Protein AF-A0A6B3CLQ0-F1 (afdb_monomer_lite)

pLDDT: mean 80.57, std 10.42, range [56.75, 93.25]

Foldseek 3Di:
DADPCPVVLCVPQVVCLPVLDDPVLLLVLLVVVVVVVPCVPDDSVCSVVVVCCQCVDPPNDPVNVSVVSNVSSVVSVVSSCVVCVVPDDD

Radius of gyration: 14.02 Å; chains: 1; bounding box: 26×32×41 Å

Sequence (90 aa):
RLTTRAEHVYETYWLPVQDSLSNDELEQLMWLQLVLDGDDRVRRQDLYAAQQKRFEGPKTGEAEIEAYIRELHRHSALFRRLLHPDEEPD

Secondary structure (DSSP, 8-state):
--SSSHHHHIIIIIHHHHHHS-HHHHHHHHHHHHHHTT-TT--GGGHHHHHHHHHHSTT--HHHHHHHHHHHHHHHHHHHHHH-GGGS--

Structure (mmCIF, N/CA/C/O backbone):
data_AF-A0A6B3CLQ0-F1
#
_entry.id   AF-A0A6B3CLQ0-F1
#
loop_
_atom_site.group_PDB
_atom_site.id
_atom_site.type_symbol
_atom_site.label_atom_id
_atom_site.label_alt_id
_atom_site.label_comp_id
_atom_site.label_asym_id
_atom_site.label_entity_id
_atom_site.label_seq_id
_atom_site.pdbx_PDB_ins_code
_atom_site.Cartn_x
_atom_site.Cartn_y
_atom_site.Cartn_z
_atom_site.occupancy
_atom_site.B_iso_or_equiv
_atom_site.auth_seq_id
_atom_site.auth_comp_id
_atom_site.auth_asym_id
_atom_site.auth_atom_id
_atom_site.pdbx_PDB_model_num
ATOM 1 N N . ARG A 1 1 ? -6.903 0.979 14.047 1.00 58.75 1 ARG A N 1
ATOM 2 C CA . ARG A 1 1 ? -5.838 0.223 14.773 1.00 58.75 1 ARG A CA 1
ATOM 3 C C . ARG A 1 1 ? -6.068 -1.262 14.568 1.00 58.75 1 ARG A C 1
ATOM 5 O O . ARG A 1 1 ? -7.224 -1.628 14.672 1.00 58.75 1 ARG A O 1
ATOM 12 N N . LEU A 1 2 ? -5.028 -2.062 14.302 1.00 61.03 2 LEU A N 1
ATOM 13 C CA . LEU A 1 2 ? -5.101 -3.529 14.238 1.00 61.03 2 LEU A CA 1
ATOM 14 C C . LEU A 1 2 ? -4.721 -4.109 15.606 1.00 61.03 2 LEU A C 1
ATOM 16 O O . LEU A 1 2 ? -3.578 -3.982 16.028 1.00 61.03 2 LEU A O 1
ATOM 20 N N . THR A 1 3 ? -5.680 -4.693 16.312 1.00 64.50 3 THR A N 1
ATOM 21 C CA . THR A 1 3 ? -5.510 -5.229 17.672 1.00 64.50 3 THR A CA 1
ATOM 22 C C . THR A 1 3 ? -5.658 -6.745 17.693 1.00 64.50 3 THR A C 1
ATOM 24 O O . THR A 1 3 ? -4.938 -7.402 18.434 1.00 64.50 3 THR A O 1
ATOM 27 N N . THR A 1 4 ? -6.547 -7.312 16.868 1.00 70.88 4 THR A N 1
ATOM 28 C CA . THR A 1 4 ? -6.783 -8.771 16.828 1.00 70.88 4 THR A CA 1
ATOM 29 C C . THR A 1 4 ? -6.286 -9.456 15.560 1.00 70.88 4 THR A C 1
ATOM 31 O O . THR A 1 4 ? -5.921 -10.625 15.604 1.00 70.88 4 THR A O 1
ATOM 34 N N . ARG A 1 5 ? -6.242 -8.737 14.432 1.00 75.50 5 ARG A N 1
ATOM 35 C CA . ARG A 1 5 ? -5.839 -9.287 13.123 1.00 75.50 5 ARG A CA 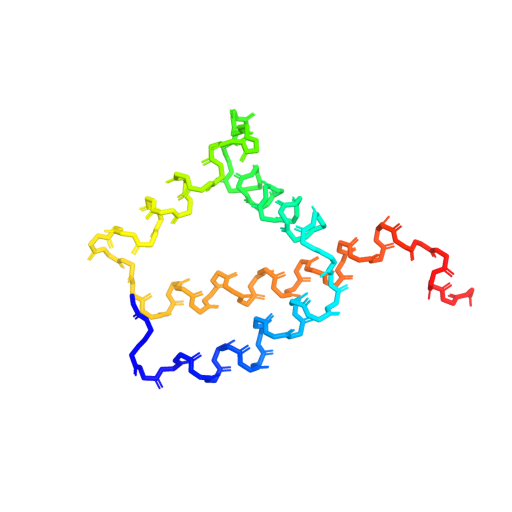1
ATOM 36 C C . ARG A 1 5 ? -4.515 -8.752 12.593 1.00 75.50 5 ARG A C 1
ATOM 38 O O . ARG A 1 5 ? -4.166 -9.033 11.454 1.00 75.50 5 ARG A O 1
ATOM 45 N N . ALA A 1 6 ? -3.793 -7.980 13.404 1.00 76.38 6 ALA A N 1
ATOM 46 C CA . ALA A 1 6 ? -2.554 -7.317 12.999 1.00 76.38 6 ALA A CA 1
ATOM 47 C C . ALA A 1 6 ? -1.541 -8.289 12.394 1.00 76.38 6 ALA A C 1
ATOM 49 O O . ALA A 1 6 ? -1.059 -8.058 11.293 1.00 76.38 6 ALA A O 1
ATOM 50 N N . GLU A 1 7 ? -1.281 -9.384 13.102 1.00 84.88 7 GLU A N 1
ATOM 51 C CA . GLU A 1 7 ? -0.302 -10.397 12.714 1.00 84.88 7 GLU A CA 1
ATOM 52 C C . GLU A 1 7 ? -0.715 -11.109 11.424 1.00 84.88 7 GLU A C 1
ATOM 54 O O . GLU A 1 7 ? 0.044 -11.132 10.463 1.00 84.88 7 GLU A O 1
ATOM 59 N N . HIS A 1 8 ? -1.972 -11.556 11.333 1.00 88.12 8 HIS A N 1
ATOM 60 C CA . HIS A 1 8 ? -2.481 -12.197 10.121 1.00 88.12 8 HIS A CA 1
ATOM 61 C C . HIS A 1 8 ? -2.416 -11.276 8.895 1.00 88.12 8 HIS A C 1
ATOM 63 O O . HIS A 1 8 ? -1.987 -11.698 7.824 1.00 88.12 8 HIS A O 1
ATOM 69 N N . VAL A 1 9 ? -2.831 -10.014 9.040 1.00 87.81 9 VAL A N 1
ATOM 70 C CA . VAL A 1 9 ? -2.797 -9.032 7.946 1.00 87.81 9 VAL A CA 1
ATOM 71 C C . VAL A 1 9 ? -1.359 -8.703 7.549 1.00 87.81 9 VAL A C 1
ATOM 73 O O . VAL A 1 9 ? -1.070 -8.559 6.359 1.00 87.81 9 VAL A O 1
ATOM 76 N N . TYR A 1 10 ? -0.462 -8.617 8.532 1.00 87.50 10 TYR A N 1
ATOM 77 C CA . TYR A 1 10 ? 0.957 -8.400 8.304 1.00 87.50 10 TYR A CA 1
ATOM 78 C C . TYR A 1 10 ? 1.568 -9.547 7.494 1.00 87.50 10 TYR A C 1
ATOM 80 O O . TYR A 1 10 ? 2.073 -9.311 6.403 1.00 87.50 10 TYR A O 1
ATOM 88 N N . GLU A 1 11 ? 1.460 -10.784 7.974 1.00 91.81 11 GLU A N 1
ATOM 89 C CA . GLU A 1 11 ? 2.083 -11.949 7.335 1.00 91.81 11 GLU A CA 1
ATOM 90 C C . GLU A 1 11 ? 1.466 -12.284 5.974 1.00 91.81 11 GLU A C 1
ATOM 92 O O . GLU A 1 11 ? 2.176 -12.652 5.044 1.00 91.81 11 GLU A O 1
ATOM 97 N N . THR A 1 12 ? 0.143 -12.149 5.841 1.00 92.31 12 THR A N 1
ATOM 98 C CA . THR A 1 12 ? -0.572 -12.611 4.639 1.00 92.31 12 THR A CA 1
ATOM 99 C C . THR A 1 12 ? -0.497 -11.610 3.494 1.00 92.31 12 THR A C 1
ATOM 101 O O . THR A 1 12 ? -0.485 -12.013 2.334 1.00 92.31 12 THR A O 1
ATOM 104 N N . TYR A 1 13 ? -0.498 -10.310 3.798 1.00 93.25 13 TYR A N 1
ATOM 105 C CA . TYR A 1 13 ? -0.653 -9.274 2.776 1.00 93.25 13 TYR A CA 1
ATOM 106 C C . TYR A 1 13 ? 0.492 -8.269 2.768 1.00 93.25 13 TYR A C 1
ATOM 108 O O . TYR A 1 13 ? 0.992 -7.948 1.697 1.00 93.25 13 TYR A O 1
ATOM 116 N N . TRP A 1 14 ? 0.925 -7.764 3.926 1.00 92.25 14 TRP A N 1
ATOM 117 C CA . TRP A 1 14 ? 1.957 -6.725 3.960 1.00 92.25 14 TRP A CA 1
ATOM 118 C C . TRP A 1 14 ? 3.363 -7.269 3.692 1.00 92.25 14 TRP A C 1
ATOM 120 O O . TRP A 1 14 ? 4.081 -6.711 2.867 1.00 92.25 14 TRP A O 1
ATOM 130 N N . LEU A 1 15 ? 3.755 -8.355 4.360 1.00 91.88 15 LEU A N 1
ATOM 131 C CA . LEU A 1 15 ? 5.092 -8.931 4.239 1.00 91.88 15 LEU A CA 1
ATOM 132 C C . LEU A 1 15 ? 5.423 -9.331 2.787 1.00 91.88 15 LEU A C 1
ATOM 134 O O . LEU A 1 15 ? 6.475 -8.914 2.309 1.00 91.88 15 LEU A O 1
ATOM 138 N N . PRO A 1 16 ? 4.528 -9.992 2.020 1.00 92.94 16 PRO A N 1
ATOM 139 C CA . PRO A 1 16 ? 4.783 -10.258 0.605 1.00 92.94 16 PRO A CA 1
ATOM 140 C C . PRO A 1 16 ? 5.003 -8.991 -0.229 1.00 92.94 16 PRO A C 1
ATOM 142 O O . PRO A 1 16 ? 5.851 -8.985 -1.115 1.00 92.94 16 PRO A O 1
ATOM 145 N N . VAL A 1 17 ? 4.274 -7.901 0.052 1.00 92.38 17 VAL A N 1
ATOM 146 C CA . VAL A 1 17 ? 4.492 -6.611 -0.626 1.00 92.38 17 VAL A CA 1
ATOM 147 C C . VAL A 1 17 ? 5.885 -6.083 -0.307 1.00 92.38 17 VAL A C 1
ATOM 149 O O . VAL A 1 17 ? 6.624 -5.752 -1.232 1.00 92.38 17 VAL A O 1
ATOM 152 N N . GLN A 1 18 ? 6.237 -6.048 0.980 1.00 91.62 18 GLN A N 1
ATOM 153 C CA . GLN A 1 18 ? 7.517 -5.550 1.479 1.00 91.62 18 GLN A CA 1
ATOM 154 C C . GLN A 1 18 ? 8.709 -6.342 0.922 1.00 91.62 18 GLN A C 1
ATOM 156 O O . GLN A 1 18 ? 9.722 -5.744 0.581 1.00 91.62 18 GLN A O 1
ATOM 161 N N . ASP A 1 19 ? 8.588 -7.663 0.797 1.00 92.06 19 ASP A N 1
ATOM 162 C CA . ASP A 1 19 ? 9.651 -8.516 0.253 1.00 92.06 19 ASP A CA 1
ATOM 163 C C . ASP A 1 19 ? 9.745 -8.425 -1.279 1.00 92.06 19 ASP A C 1
ATOM 165 O O . ASP A 1 19 ? 10.793 -8.692 -1.869 1.00 92.06 19 ASP A O 1
ATOM 169 N N . SER A 1 20 ? 8.643 -8.059 -1.944 1.00 89.12 20 SER A N 1
ATOM 170 C CA . SER A 1 20 ? 8.562 -8.017 -3.407 1.00 89.12 20 SER A CA 1
ATOM 171 C C . SER A 1 20 ? 9.011 -6.700 -4.040 1.00 89.12 20 SER A C 1
ATOM 173 O O . SER A 1 20 ? 9.240 -6.692 -5.250 1.00 89.12 20 SER A O 1
ATOM 175 N N . LEU A 1 21 ? 9.115 -5.617 -3.265 1.00 91.19 21 LEU A N 1
ATOM 176 C CA . LEU A 1 21 ? 9.397 -4.263 -3.745 1.00 91.19 21 LEU A CA 1
ATOM 177 C C . LEU A 1 21 ? 10.492 -3.611 -2.897 1.00 91.19 21 LEU A C 1
ATOM 179 O O . LEU A 1 21 ? 1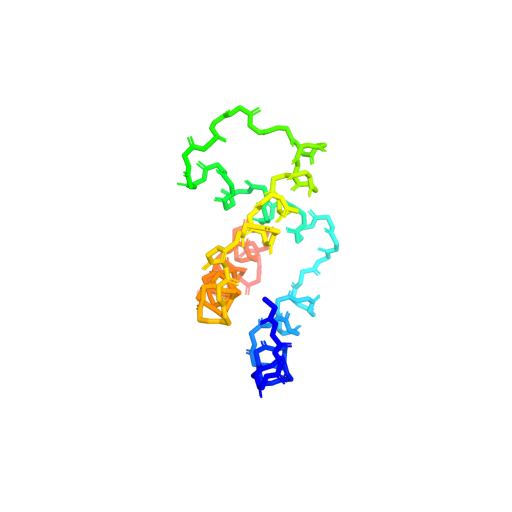0.515 -3.745 -1.676 1.00 91.19 21 LEU A O 1
ATOM 183 N N . SER A 1 22 ? 11.369 -2.840 -3.529 1.00 91.94 22 SER A N 1
ATOM 184 C CA . SER A 1 22 ? 12.258 -1.922 -2.814 1.00 91.94 22 SER A CA 1
ATOM 185 C C . SER A 1 22 ? 11.466 -0.799 -2.132 1.00 91.94 22 SER A C 1
ATOM 187 O O . SER A 1 22 ? 10.321 -0.517 -2.488 1.00 91.94 22 SER A O 1
ATOM 189 N N . ASN A 1 23 ? 12.084 -0.103 -1.172 1.00 88.69 23 ASN A N 1
ATOM 190 C CA . ASN A 1 23 ? 11.434 1.019 -0.480 1.00 88.69 23 ASN A CA 1
ATOM 191 C C . ASN A 1 23 ? 10.938 2.106 -1.452 1.00 88.69 23 ASN A C 1
ATOM 193 O O . ASN A 1 23 ? 9.841 2.629 -1.267 1.00 88.69 23 ASN A O 1
ATOM 197 N N . ASP A 1 24 ? 11.707 2.406 -2.501 1.00 89.94 24 ASP A N 1
ATOM 198 C CA . ASP A 1 24 ? 11.340 3.420 -3.495 1.00 89.94 24 ASP A CA 1
ATOM 199 C C . ASP A 1 24 ? 10.158 2.968 -4.367 1.00 89.94 24 ASP A C 1
ATOM 201 O O . ASP A 1 24 ? 9.309 3.778 -4.744 1.00 89.94 24 ASP A O 1
AT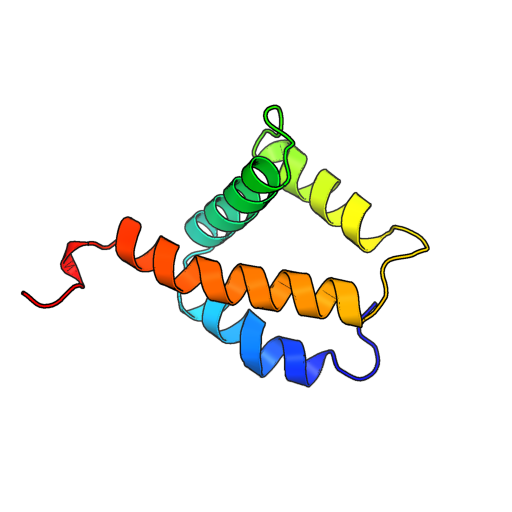OM 205 N N . GLU A 1 25 ? 10.079 1.679 -4.703 1.00 91.06 25 GLU A N 1
ATOM 206 C CA . GLU A 1 25 ? 8.955 1.099 -5.446 1.00 91.06 25 GLU A CA 1
ATOM 207 C C . GLU A 1 25 ? 7.701 1.008 -4.568 1.00 91.06 25 GLU A C 1
ATOM 209 O O . GLU A 1 25 ? 6.595 1.288 -5.030 1.00 91.06 25 GLU A O 1
ATOM 214 N N . LEU A 1 26 ? 7.865 0.689 -3.284 1.00 90.62 26 LEU A N 1
ATOM 215 C CA . LEU A 1 26 ? 6.784 0.696 -2.305 1.00 90.62 26 LEU A CA 1
ATOM 216 C C . LEU A 1 26 ? 6.206 2.105 -2.126 1.00 90.62 26 LEU A C 1
ATOM 218 O O . LEU A 1 26 ? 4.988 2.274 -2.152 1.00 90.62 26 LEU A O 1
ATOM 222 N N . GLU A 1 27 ? 7.057 3.127 -2.006 1.00 88.62 27 GLU A N 1
ATOM 223 C CA . GLU A 1 27 ? 6.621 4.526 -1.931 1.00 88.62 27 GLU A CA 1
ATOM 224 C C . GLU A 1 27 ? 5.851 4.939 -3.195 1.00 88.62 27 GLU A C 1
ATOM 226 O O . GLU A 1 27 ? 4.784 5.553 -3.105 1.00 88.62 27 GLU A O 1
ATOM 231 N N . GLN A 1 28 ? 6.345 4.552 -4.376 1.00 89.31 28 GLN A N 1
ATOM 232 C CA . GLN A 1 28 ? 5.664 4.796 -5.650 1.00 89.31 28 GLN A CA 1
ATOM 233 C C . GLN A 1 28 ? 4.300 4.103 -5.727 1.00 89.31 28 GLN A C 1
ATOM 235 O O . GLN A 1 28 ? 3.326 4.735 -6.137 1.00 89.31 28 GLN A O 1
ATOM 240 N N . LEU A 1 29 ? 4.203 2.844 -5.293 1.00 90.00 29 LEU A N 1
ATOM 241 C CA . LEU A 1 29 ? 2.942 2.107 -5.235 1.00 90.00 29 LEU A CA 1
ATOM 242 C C . LEU A 1 29 ? 1.936 2.793 -4.302 1.00 90.00 29 LEU A C 1
ATOM 244 O O . LEU A 1 29 ? 0.772 2.976 -4.661 1.00 90.00 29 LEU A O 1
ATOM 248 N N . MET A 1 30 ? 2.376 3.212 -3.113 1.00 86.75 30 MET A N 1
ATOM 249 C CA . MET A 1 30 ? 1.506 3.905 -2.161 1.00 86.75 30 MET A CA 1
ATOM 250 C C . MET A 1 30 ? 1.067 5.283 -2.676 1.00 86.75 30 MET A C 1
ATOM 252 O O . MET A 1 30 ? -0.062 5.697 -2.416 1.00 86.75 30 MET A O 1
ATOM 256 N N . TRP A 1 31 ? 1.920 5.985 -3.427 1.00 86.75 31 TRP A N 1
ATOM 257 C CA . TRP A 1 31 ? 1.552 7.231 -4.101 1.00 86.75 31 TRP A CA 1
ATOM 258 C C . TRP A 1 31 ? 0.521 7.001 -5.214 1.00 86.75 31 TRP A C 1
ATOM 260 O O . TRP A 1 31 ? -0.483 7.710 -5.257 1.00 86.75 31 TRP A O 1
ATOM 270 N N . LEU A 1 32 ? 0.715 5.985 -6.063 1.00 86.44 32 LEU A N 1
ATOM 271 C CA . LEU A 1 32 ? -0.249 5.612 -7.106 1.00 86.44 32 LEU A CA 1
ATOM 272 C C . LEU A 1 32 ? -1.628 5.329 -6.512 1.00 86.44 32 LEU A C 1
ATOM 274 O O . LEU A 1 32 ? -2.631 5.783 -7.056 1.00 86.44 32 LEU A O 1
ATOM 278 N N . GLN A 1 33 ? -1.681 4.651 -5.366 1.00 85.00 33 GLN A N 1
ATOM 279 C CA . GLN A 1 33 ? -2.943 4.367 -4.694 1.00 85.00 33 GLN A CA 1
ATOM 280 C C . GLN A 1 33 ? -3.679 5.638 -4.248 1.00 85.00 33 GLN A C 1
ATOM 282 O O . GLN A 1 33 ? -4.897 5.720 -4.374 1.00 85.00 33 GLN A O 1
ATOM 287 N N . LEU A 1 34 ? -2.958 6.664 -3.782 1.00 81.06 34 LEU A N 1
ATOM 288 C CA . LEU A 1 34 ? -3.568 7.952 -3.434 1.00 81.06 34 LEU A CA 1
ATOM 289 C C . LEU A 1 34 ? -4.118 8.691 -4.660 1.00 81.06 34 LEU A C 1
ATOM 291 O O . LEU A 1 34 ? -5.190 9.291 -4.583 1.00 81.06 34 LEU A O 1
ATOM 295 N N . VAL A 1 35 ? -3.412 8.612 -5.791 1.00 83.06 35 VAL A N 1
ATOM 296 C CA . VAL A 1 35 ? -3.883 9.177 -7.063 1.00 83.06 35 VAL A CA 1
ATOM 297 C C . VAL A 1 35 ? -5.139 8.445 -7.546 1.00 83.06 35 VAL A C 1
ATOM 299 O O . VAL A 1 35 ? -6.104 9.090 -7.955 1.00 83.06 35 VAL A O 1
ATOM 302 N N . LEU A 1 36 ? -5.163 7.109 -7.461 1.00 79.44 36 LEU A N 1
ATOM 303 C CA . LEU A 1 36 ? -6.324 6.285 -7.823 1.00 79.44 36 LEU A CA 1
ATOM 304 C C . LEU A 1 36 ? -7.539 6.548 -6.923 1.00 79.44 36 LEU A C 1
ATOM 306 O O . LEU A 1 36 ? -8.668 6.551 -7.412 1.00 79.44 36 LEU A O 1
ATOM 310 N N . ASP A 1 37 ? -7.313 6.839 -5.642 1.00 75.31 37 ASP A N 1
ATOM 311 C CA . ASP A 1 37 ? -8.356 7.221 -4.683 1.00 75.31 37 ASP A CA 1
ATOM 312 C C . ASP A 1 37 ? -8.901 8.653 -4.909 1.00 75.31 37 ASP A C 1
ATOM 314 O O . ASP A 1 37 ? -9.803 9.096 -4.192 1.00 75.31 37 ASP A O 1
ATOM 318 N N . GLY A 1 38 ? -8.409 9.363 -5.934 1.00 70.69 38 GLY A N 1
ATOM 319 C CA . GLY A 1 38 ? -8.982 10.612 -6.440 1.00 70.69 38 GLY A CA 1
ATOM 320 C C . GLY A 1 38 ? -8.287 11.891 -5.975 1.00 70.69 38 GLY A C 1
ATOM 321 O O . GLY A 1 38 ? -8.831 12.975 -6.188 1.00 70.69 38 GLY A O 1
ATOM 322 N N . ASP A 1 39 ? -7.108 11.796 -5.356 1.00 67.56 39 ASP A N 1
ATOM 323 C CA . ASP A 1 39 ? -6.305 12.961 -4.982 1.00 67.56 39 ASP A CA 1
ATOM 324 C C . ASP A 1 39 ? -5.194 13.189 -6.026 1.00 67.56 39 ASP A C 1
ATOM 326 O O . ASP A 1 39 ? -4.056 12.735 -5.910 1.00 67.56 39 ASP A O 1
ATOM 330 N N . ASP A 1 40 ? -5.551 13.887 -7.107 1.00 61.50 40 ASP A N 1
ATOM 331 C CA . ASP A 1 40 ? -4.675 14.183 -8.251 1.00 61.50 40 ASP A CA 1
ATOM 332 C C . ASP A 1 40 ? -3.585 15.233 -7.947 1.00 61.50 40 ASP A C 1
ATOM 334 O O . ASP A 1 40 ? -2.743 15.535 -8.797 1.00 61.50 40 ASP A O 1
ATOM 338 N N . ARG A 1 41 ? -3.575 15.789 -6.726 1.00 63.44 41 ARG A N 1
ATOM 339 C CA . ARG A 1 41 ? -2.641 16.835 -6.271 1.00 63.44 41 ARG A CA 1
ATOM 340 C C . ARG A 1 41 ? -1.613 16.346 -5.256 1.00 63.44 41 ARG A C 1
ATOM 342 O O . ARG A 1 41 ? -0.796 17.155 -4.807 1.00 63.44 41 ARG A O 1
ATOM 349 N N . VAL A 1 42 ? -1.624 15.061 -4.903 1.00 66.38 42 VAL A N 1
ATOM 350 C CA . VAL A 1 42 ? -0.709 14.502 -3.901 1.00 66.38 42 VAL A CA 1
ATOM 351 C C . VAL A 1 42 ? 0.714 14.504 -4.432 1.00 66.38 42 VAL A C 1
ATOM 353 O O . VAL A 1 42 ? 1.038 13.838 -5.417 1.00 66.38 42 VAL A O 1
ATOM 356 N N . ARG A 1 43 ? 1.611 15.211 -3.747 1.00 68.12 43 ARG A N 1
ATOM 357 C CA . ARG A 1 43 ? 3.052 15.065 -3.968 1.00 68.12 43 ARG A CA 1
ATOM 358 C C . ARG A 1 43 ? 3.562 13.907 -3.114 1.00 68.12 43 ARG A C 1
ATOM 360 O O . ARG A 1 43 ? 3.015 13.647 -2.050 1.00 68.12 43 ARG A O 1
ATOM 367 N N . ARG A 1 44 ? 4.666 13.263 -3.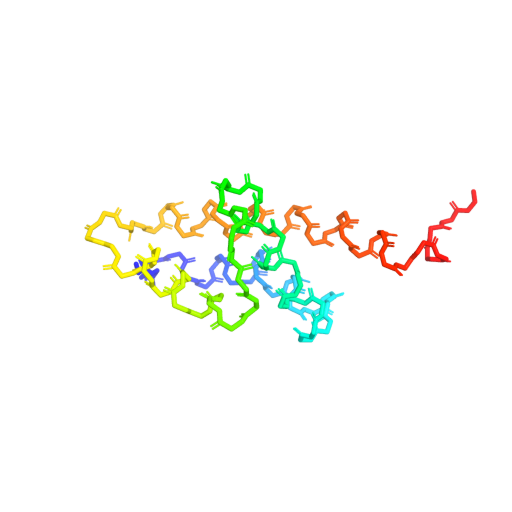510 1.00 66.38 44 ARG A N 1
ATOM 368 C CA . ARG A 1 44 ? 5.324 12.217 -2.691 1.00 66.38 44 ARG A CA 1
ATOM 369 C C . ARG A 1 44 ? 5.549 12.645 -1.233 1.00 66.38 44 ARG A C 1
ATOM 371 O O . ARG A 1 44 ? 5.274 11.888 -0.318 1.00 66.38 44 ARG A O 1
ATOM 378 N N . GLN A 1 45 ? 5.925 13.905 -1.011 1.00 68.88 45 GLN A N 1
ATOM 379 C CA . GLN A 1 45 ? 6.066 14.496 0.330 1.00 68.88 45 GLN A CA 1
ATOM 380 C C . GLN A 1 45 ? 4.767 14.513 1.164 1.00 68.88 45 GLN A C 1
ATOM 382 O O . GLN A 1 45 ? 4.826 14.494 2.390 1.00 68.88 45 GLN A O 1
ATOM 387 N N . ASP A 1 46 ? 3.602 14.530 0.515 1.00 71.38 46 ASP A N 1
ATOM 388 C CA . ASP A 1 46 ? 2.291 14.563 1.165 1.00 71.38 46 ASP A CA 1
ATOM 389 C C . ASP A 1 46 ? 1.783 13.142 1.484 1.00 71.38 46 ASP A C 1
ATOM 391 O O . ASP A 1 46 ? 0.819 12.993 2.237 1.00 71.38 46 ASP A O 1
ATOM 395 N N . LEU A 1 47 ? 2.458 12.096 0.976 1.00 76.88 47 LEU A N 1
ATOM 396 C CA . LEU A 1 47 ? 2.123 10.684 1.196 1.00 76.88 47 LEU A CA 1
ATOM 397 C C . LEU A 1 47 ? 2.010 10.364 2.686 1.00 76.88 47 LEU A C 1
ATOM 399 O O . LEU A 1 47 ? 0.991 9.843 3.131 1.00 76.88 47 LEU A O 1
ATOM 403 N N . TYR A 1 48 ? 3.029 10.718 3.471 1.00 71.25 48 TYR A N 1
ATOM 404 C CA . TYR A 1 48 ? 3.046 10.440 4.907 1.00 71.25 48 TYR A CA 1
ATOM 405 C C . TYR A 1 48 ? 1.875 11.109 5.638 1.00 71.25 48 TYR A C 1
ATOM 407 O O . TYR A 1 48 ? 1.215 10.470 6.456 1.00 71.25 48 TYR A O 1
ATOM 415 N N . ALA A 1 49 ? 1.561 12.363 5.297 1.00 75.25 49 ALA A N 1
ATOM 416 C CA . ALA A 1 49 ? 0.448 13.098 5.894 1.00 75.25 49 ALA A CA 1
ATOM 417 C C . ALA A 1 49 ? -0.921 12.523 5.483 1.00 75.25 49 ALA A C 1
ATOM 419 O O . ALA A 1 49 ? -1.833 12.432 6.308 1.00 75.25 49 ALA A O 1
ATOM 420 N N . ALA A 1 50 ? -1.069 12.100 4.226 1.00 74.00 50 ALA A N 1
ATOM 421 C CA . ALA A 1 50 ? -2.287 11.477 3.716 1.00 74.00 50 ALA A CA 1
ATOM 422 C C . ALA A 1 50 ? -2.549 10.110 4.371 1.00 74.00 50 ALA A C 1
ATOM 424 O O . ALA A 1 50 ? -3.669 9.841 4.815 1.00 74.00 50 ALA A O 1
ATOM 425 N N . GLN A 1 51 ? -1.510 9.280 4.503 1.00 74.44 51 GLN A N 1
ATOM 426 C CA . GLN A 1 51 ? -1.583 7.986 5.189 1.00 74.44 51 GLN A CA 1
ATOM 427 C C . GLN A 1 51 ? -1.932 8.169 6.669 1.00 74.44 51 GLN A C 1
ATOM 429 O O . GLN A 1 51 ? -2.844 7.520 7.182 1.00 74.44 51 GLN A O 1
ATOM 434 N N . GLN A 1 52 ? -1.276 9.118 7.342 1.00 74.81 52 GLN A N 1
ATOM 435 C CA . GLN A 1 52 ? -1.565 9.440 8.735 1.00 74.81 52 GLN A CA 1
ATOM 436 C C . GLN A 1 52 ? -3.027 9.873 8.916 1.00 74.81 52 GLN A C 1
ATOM 438 O O . GLN A 1 52 ? -3.746 9.291 9.725 1.00 74.81 52 GLN A O 1
ATOM 443 N N . LYS A 1 53 ? -3.521 10.804 8.093 1.00 74.06 53 LYS A N 1
ATOM 444 C CA . LYS A 1 53 ? -4.919 11.262 8.140 1.00 74.06 53 LYS A CA 1
ATOM 445 C C . LYS A 1 53 ? -5.924 10.129 7.906 1.00 74.06 53 LYS A C 1
ATOM 447 O O . LYS A 1 53 ? -6.983 10.119 8.534 1.00 74.06 53 LYS A O 1
ATOM 452 N N . ARG A 1 54 ? -5.609 9.176 7.021 1.00 70.75 54 ARG A N 1
ATOM 453 C CA . ARG A 1 54 ? -6.461 8.010 6.744 1.00 70.75 54 ARG A CA 1
ATOM 454 C C . ARG A 1 54 ? -6.539 7.059 7.941 1.00 70.75 54 ARG A C 1
ATOM 456 O O . ARG A 1 54 ? -7.620 6.555 8.235 1.00 70.75 54 ARG A O 1
ATOM 463 N N . PHE A 1 55 ? -5.441 6.838 8.661 1.00 70.12 55 PHE A N 1
ATOM 464 C CA . PHE A 1 55 ? -5.405 5.897 9.789 1.00 70.12 55 PHE A CA 1
ATOM 465 C C . PHE A 1 55 ? -5.709 6.516 11.162 1.00 70.12 55 PHE A C 1
ATOM 467 O O . PHE A 1 55 ? -6.067 5.782 12.085 1.00 70.12 55 PHE A O 1
ATOM 474 N N . GLU A 1 56 ? -5.615 7.839 11.303 1.00 70.81 56 GLU A N 1
ATOM 475 C CA . GLU A 1 56 ? -5.976 8.580 12.522 1.00 70.81 56 GLU A CA 1
ATOM 476 C C . GLU A 1 56 ? -7.457 8.981 12.582 1.00 70.81 56 GLU A C 1
ATOM 478 O O . GLU A 1 56 ? -7.933 9.476 13.607 1.00 70.81 56 GLU A O 1
ATOM 483 N N . GLY A 1 57 ? -8.213 8.750 11.506 1.00 66.56 57 GLY A N 1
ATOM 484 C CA . GLY A 1 57 ? -9.644 9.017 11.468 1.00 66.56 57 GLY A CA 1
ATOM 485 C C . GLY A 1 57 ? -10.412 8.226 12.544 1.00 66.56 57 GLY A C 1
ATOM 486 O O . GLY A 1 57 ? -10.201 7.023 12.697 1.00 66.56 57 GLY A O 1
ATOM 487 N N . PRO A 1 58 ? -11.380 8.840 13.254 1.00 56.75 58 PRO A N 1
ATOM 488 C CA . PRO A 1 58 ? -12.145 8.177 14.320 1.00 56.75 58 PRO A CA 1
ATOM 489 C C . PRO A 1 58 ? -13.032 7.012 13.837 1.00 56.75 58 PRO A C 1
ATOM 491 O O . PRO A 1 58 ? -13.632 6.323 14.658 1.00 56.75 58 PRO A O 1
ATOM 494 N N . LYS A 1 59 ? -13.134 6.793 12.518 1.00 58.25 59 LYS A N 1
ATOM 495 C CA . LYS A 1 59 ? -13.899 5.704 11.888 1.00 58.25 59 LYS A CA 1
ATOM 496 C C . LYS A 1 59 ? -13.028 4.578 11.317 1.00 58.25 59 LYS A C 1
ATOM 498 O O . LYS A 1 59 ? -13.592 3.574 10.894 1.00 58.25 59 LYS A O 1
ATOM 503 N N . THR A 1 60 ? -11.700 4.704 11.356 1.00 66.12 60 THR A N 1
ATOM 504 C CA . THR A 1 60 ? -10.789 3.738 10.729 1.00 66.12 60 THR A CA 1
ATOM 505 C C . THR A 1 60 ? -10.646 2.478 11.586 1.00 66.12 60 THR A C 1
ATOM 507 O O . THR A 1 60 ? -9.792 2.363 12.477 1.00 66.12 60 THR A O 1
ATOM 510 N N . GLY A 1 61 ? -11.545 1.526 11.339 1.00 74.31 61 GLY A N 1
ATOM 511 C CA . GLY A 1 61 ? -11.585 0.219 11.995 1.00 74.31 61 GLY A CA 1
ATOM 512 C C . GLY A 1 61 ? -10.573 -0.778 11.422 1.00 74.31 61 GLY A C 1
ATOM 513 O O . GLY A 1 61 ? -9.960 -0.544 10.384 1.00 74.31 61 GLY A O 1
ATOM 514 N N . GLU A 1 62 ? -10.417 -1.929 12.085 1.00 78.06 62 GLU A N 1
ATOM 515 C CA . GLU A 1 62 ? -9.532 -3.022 11.632 1.00 78.06 62 GLU A CA 1
ATOM 516 C C . GLU A 1 62 ? -9.817 -3.457 10.190 1.00 78.06 62 GLU A C 1
ATOM 518 O O . GLU A 1 62 ? -8.889 -3.636 9.408 1.00 78.06 62 GLU A O 1
ATOM 523 N N . ALA A 1 63 ? -11.098 -3.556 9.828 1.00 82.12 63 ALA A N 1
ATOM 524 C CA . ALA A 1 63 ? -11.531 -4.007 8.510 1.00 82.12 63 ALA A CA 1
ATOM 525 C C . ALA A 1 63 ? -11.131 -3.051 7.374 1.00 82.12 63 ALA A C 1
ATOM 527 O O . ALA A 1 63 ? -10.845 -3.502 6.270 1.00 82.12 63 ALA A O 1
ATOM 528 N N . GLU A 1 64 ? -11.099 -1.743 7.632 1.00 82.56 64 GLU A N 1
ATOM 529 C CA . GLU A 1 64 ? -10.716 -0.747 6.626 1.00 82.56 64 GLU A CA 1
ATOM 530 C C . GLU A 1 64 ? -9.205 -0.774 6.375 1.00 82.56 64 GLU A C 1
ATOM 532 O O . GLU A 1 64 ? -8.760 -0.727 5.230 1.00 82.56 64 GLU A O 1
ATOM 537 N N . ILE A 1 65 ? -8.419 -0.951 7.443 1.00 82.00 65 ILE A N 1
ATOM 538 C CA . ILE A 1 65 ? -6.967 -1.139 7.343 1.00 82.00 65 ILE A CA 1
ATOM 539 C C . ILE A 1 65 ? -6.654 -2.436 6.591 1.00 82.00 65 ILE A C 1
ATOM 541 O O . ILE A 1 65 ? -5.827 -2.439 5.683 1.00 82.00 65 ILE A O 1
ATOM 545 N N . GLU A 1 66 ? -7.337 -3.530 6.931 1.00 88.06 66 GLU A N 1
ATOM 546 C CA . GLU A 1 66 ? -7.185 -4.813 6.242 1.00 88.06 66 GLU A CA 1
ATOM 547 C C . GLU A 1 66 ? -7.545 -4.701 4.754 1.00 88.06 66 GLU A C 1
ATOM 549 O O . GLU A 1 66 ? -6.775 -5.146 3.906 1.00 88.06 66 GLU A O 1
ATOM 554 N N . ALA A 1 67 ? -8.676 -4.075 4.413 1.00 88.38 67 ALA A N 1
ATOM 555 C CA . ALA A 1 67 ? -9.086 -3.880 3.024 1.00 88.38 67 ALA A CA 1
ATOM 556 C C . ALA A 1 67 ? -8.056 -3.069 2.224 1.00 88.38 67 ALA A C 1
ATOM 558 O O . ALA A 1 67 ? -7.733 -3.435 1.095 1.00 88.38 67 ALA A O 1
ATOM 559 N N . TYR A 1 68 ? -7.496 -2.017 2.825 1.00 86.94 68 TYR A N 1
ATOM 560 C CA . TYR A 1 68 ? -6.444 -1.220 2.204 1.00 86.94 68 TYR A CA 1
ATOM 561 C C . TYR A 1 68 ? -5.180 -2.044 1.928 1.00 86.94 68 TYR A C 1
ATOM 563 O O . TYR A 1 68 ? -4.679 -2.036 0.806 1.00 86.94 68 TYR A O 1
ATOM 571 N N . ILE A 1 69 ? -4.686 -2.792 2.920 1.00 88.44 69 ILE A N 1
ATOM 572 C CA . ILE A 1 69 ? -3.471 -3.606 2.762 1.00 88.44 69 ILE A CA 1
ATOM 573 C C . ILE A 1 69 ? -3.700 -4.719 1.728 1.00 88.44 69 ILE A C 1
ATOM 575 O O . ILE A 1 69 ? -2.818 -5.000 0.919 1.00 88.44 69 ILE A O 1
ATOM 579 N N . ARG A 1 70 ? -4.897 -5.316 1.691 1.00 91.56 70 ARG A N 1
ATOM 580 C CA . ARG A 1 70 ? -5.269 -6.312 0.674 1.00 91.56 70 ARG A CA 1
ATOM 581 C C . ARG A 1 70 ? -5.250 -5.741 -0.737 1.00 91.56 70 ARG A C 1
ATOM 583 O O . ARG A 1 70 ? -4.778 -6.410 -1.654 1.00 91.56 70 ARG A O 1
ATOM 590 N N . GLU A 1 71 ? -5.758 -4.527 -0.916 1.00 90.81 71 GLU A N 1
ATOM 591 C CA . GLU A 1 71 ? -5.742 -3.874 -2.223 1.00 90.81 71 GLU A CA 1
ATOM 592 C C . GLU A 1 71 ? -4.320 -3.486 -2.637 1.00 90.81 71 GLU A C 1
ATOM 594 O O . GLU A 1 71 ? -3.932 -3.719 -3.781 1.00 90.81 71 GLU A O 1
ATOM 599 N N . LEU A 1 72 ? -3.507 -3.009 -1.690 1.00 90.94 72 LEU A N 1
ATOM 600 C CA . LEU A 1 72 ? -2.091 -2.732 -1.921 1.00 90.94 72 LEU A CA 1
ATOM 601 C C . LEU A 1 72 ? -1.339 -3.996 -2.367 1.00 90.94 72 LEU A C 1
ATOM 603 O O . LEU A 1 72 ? -0.594 -3.956 -3.340 1.00 90.94 72 LEU A O 1
ATOM 607 N N . HIS A 1 73 ? -1.597 -5.133 -1.716 1.00 92.81 73 HIS A N 1
ATOM 608 C CA . HIS A 1 73 ? -1.055 -6.434 -2.108 1.00 92.81 73 HIS A CA 1
ATOM 609 C C . HIS A 1 73 ? -1.501 -6.873 -3.507 1.00 92.81 73 HIS A C 1
ATOM 611 O O . HIS A 1 73 ? -0.718 -7.417 -4.282 1.00 92.81 73 HIS A O 1
ATOM 617 N N . ARG A 1 74 ? -2.756 -6.614 -3.883 1.00 91.50 74 ARG A N 1
ATOM 618 C CA . ARG A 1 74 ? -3.234 -6.906 -5.240 1.00 91.50 74 ARG A CA 1
ATOM 619 C C . ARG A 1 74 ? -2.516 -6.050 -6.285 1.00 91.50 74 ARG A C 1
ATOM 621 O O . ARG A 1 74 ? -2.195 -6.542 -7.366 1.00 91.50 74 ARG A O 1
ATOM 628 N N . HIS A 1 75 ? -2.296 -4.773 -5.985 1.00 92.06 75 HIS A N 1
ATOM 629 C CA . HIS A 1 75 ? -1.645 -3.845 -6.907 1.00 92.06 75 HIS A CA 1
ATOM 630 C C . HIS A 1 75 ? -0.140 -4.057 -6.989 1.00 92.06 75 HIS A C 1
ATOM 632 O O . HIS A 1 75 ? 0.403 -3.884 -8.074 1.00 92.06 75 HIS A O 1
ATOM 638 N N . SER A 1 76 ? 0.528 -4.483 -5.912 1.00 91.62 76 SER A N 1
ATOM 639 C CA . SER A 1 76 ? 1.976 -4.725 -5.927 1.00 91.62 76 SER A CA 1
ATOM 640 C C . SER A 1 76 ? 2.373 -5.767 -6.970 1.00 91.62 76 SER A C 1
ATOM 642 O O . SER A 1 76 ? 3.350 -5.570 -7.686 1.00 91.62 76 SER A O 1
ATOM 644 N N . ALA A 1 77 ? 1.577 -6.828 -7.131 1.00 87.94 77 ALA A N 1
ATOM 645 C CA . ALA A 1 77 ? 1.822 -7.862 -8.132 1.00 87.94 77 ALA A CA 1
ATOM 646 C C . ALA A 1 77 ? 1.756 -7.313 -9.568 1.00 87.94 77 ALA A C 1
ATOM 648 O O . ALA A 1 77 ? 2.588 -7.658 -10.406 1.00 87.94 77 ALA A O 1
ATOM 649 N N . LEU A 1 78 ? 0.784 -6.440 -9.856 1.00 88.81 78 LEU A N 1
ATOM 650 C CA . LEU A 1 78 ? 0.667 -5.782 -11.163 1.00 88.81 78 LEU A CA 1
ATOM 651 C C . LEU A 1 78 ? 1.778 -4.749 -11.366 1.00 88.81 78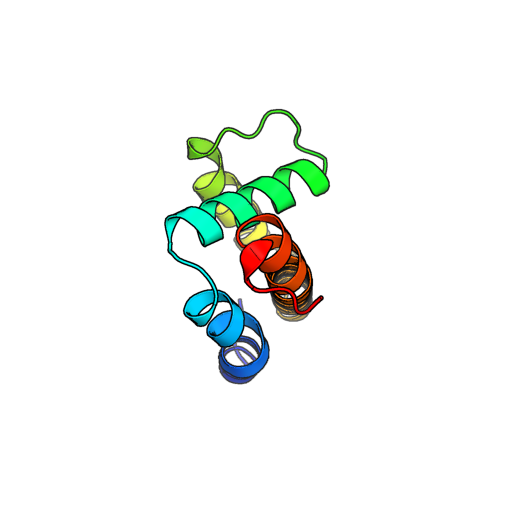 LEU A C 1
ATOM 653 O O . LEU A 1 78 ? 2.365 -4.670 -12.439 1.00 88.81 78 LEU A O 1
ATOM 657 N N . PHE A 1 79 ? 2.082 -3.976 -10.329 1.00 90.44 79 PHE A N 1
ATOM 658 C CA . PHE A 1 79 ? 3.096 -2.934 -10.365 1.00 90.44 79 PHE A CA 1
ATOM 659 C C . PHE A 1 79 ? 4.495 -3.506 -10.590 1.00 90.44 79 PHE A C 1
ATOM 661 O O . PHE A 1 79 ? 5.225 -3.007 -11.440 1.00 90.44 79 PHE A O 1
ATOM 668 N N . ARG A 1 80 ? 4.839 -4.609 -9.916 1.00 86.88 80 ARG A N 1
ATOM 669 C CA . ARG A 1 80 ? 6.113 -5.303 -10.119 1.00 86.88 80 ARG A CA 1
ATOM 670 C C . ARG A 1 80 ? 6.289 -5.745 -11.570 1.00 86.88 80 ARG A C 1
ATOM 672 O O . ARG A 1 80 ? 7.344 -5.513 -12.140 1.00 86.88 80 ARG A O 1
ATOM 679 N N . ARG A 1 81 ? 5.246 -6.313 -12.178 1.00 86.69 81 ARG A N 1
ATOM 680 C CA . ARG A 1 81 ? 5.252 -6.707 -13.596 1.00 86.69 81 ARG A CA 1
ATOM 681 C C . ARG A 1 81 ? 5.447 -5.518 -14.540 1.00 86.69 81 ARG A C 1
ATOM 683 O O . ARG A 1 81 ? 6.165 -5.627 -15.523 1.00 86.69 81 ARG A O 1
ATOM 690 N N . LEU A 1 82 ? 4.845 -4.369 -14.225 1.00 87.12 82 LEU A N 1
ATOM 691 C CA . LEU A 1 82 ? 5.033 -3.139 -15.002 1.00 87.12 82 LEU A CA 1
ATOM 692 C C . LEU A 1 82 ? 6.458 -2.577 -14.896 1.00 87.12 82 LEU A C 1
ATOM 694 O O . LEU A 1 82 ? 6.944 -1.987 -15.858 1.00 87.12 82 LEU A O 1
ATOM 698 N N . LEU A 1 83 ? 7.105 -2.723 -13.738 1.00 85.56 83 LEU A N 1
ATOM 699 C CA . LEU A 1 83 ? 8.473 -2.251 -13.511 1.00 85.56 83 LEU A CA 1
ATOM 700 C C . LEU A 1 83 ? 9.538 -3.208 -14.048 1.00 85.56 83 LEU A C 1
ATOM 702 O O . LEU A 1 83 ? 10.577 -2.751 -14.520 1.00 85.56 83 LEU A O 1
ATOM 706 N N . HIS A 1 84 ? 9.262 -4.510 -13.997 1.00 82.38 84 HIS A N 1
ATOM 707 C CA . HIS A 1 84 ? 10.171 -5.581 -14.403 1.00 82.38 84 HIS A CA 1
ATOM 708 C C . HIS A 1 84 ? 9.537 -6.425 -15.519 1.00 82.38 84 HIS A C 1
ATOM 710 O O . HIS A 1 84 ? 9.293 -7.616 -15.324 1.00 82.38 84 HIS A O 1
ATOM 716 N N . PRO A 1 85 ? 9.242 -5.830 -16.692 1.00 78.38 85 PRO A N 1
ATOM 717 C CA . PRO A 1 85 ? 8.592 -6.546 -17.791 1.00 78.38 85 PRO A CA 1
ATOM 718 C C . PRO A 1 85 ? 9.444 -7.712 -18.311 1.00 78.38 85 PRO A C 1
ATOM 720 O O . PRO A 1 85 ? 8.900 -8.700 -18.788 1.00 78.38 85 PRO A O 1
ATOM 723 N N . ASP A 1 86 ? 10.767 -7.627 -18.152 1.00 80.25 86 ASP A N 1
ATOM 724 C CA . ASP A 1 86 ? 11.721 -8.666 -18.550 1.00 80.25 86 ASP A CA 1
ATOM 725 C C . ASP A 1 86 ? 11.645 -9.939 -17.670 1.00 80.25 86 ASP A C 1
ATOM 727 O O . AS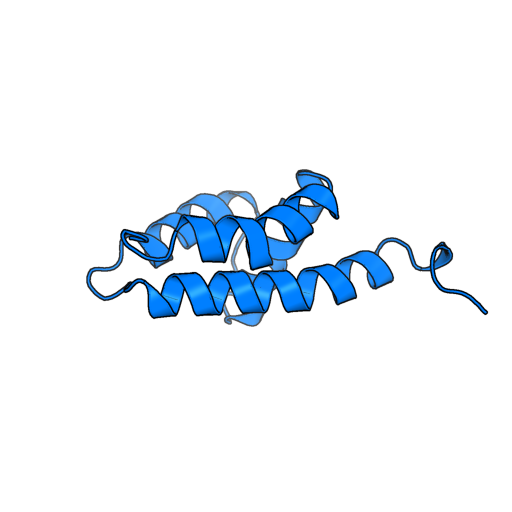P A 1 86 ? 12.247 -10.956 -18.009 1.00 80.25 86 ASP A O 1
ATOM 731 N N . GLU A 1 87 ? 10.926 -9.907 -16.535 1.00 74.62 87 GLU A N 1
ATOM 732 C CA . GLU A 1 87 ? 10.665 -11.084 -15.684 1.00 74.62 87 GLU A CA 1
ATOM 733 C C . GLU A 1 87 ? 9.449 -11.910 -16.162 1.00 74.62 87 GLU A C 1
ATOM 735 O O . GLU A 1 87 ? 9.202 -12.999 -15.632 1.00 74.62 87 GLU A O 1
ATOM 740 N N . GLU A 1 88 ? 8.675 -11.428 -17.145 1.00 66.38 88 GLU A N 1
ATOM 741 C CA . GLU A 1 88 ? 7.557 -12.187 -17.716 1.00 66.38 88 GLU A CA 1
ATOM 742 C C . GLU A 1 88 ? 8.055 -13.229 -18.738 1.00 66.38 88 GLU A C 1
ATOM 744 O O . GLU A 1 88 ? 8.815 -12.888 -19.642 1.00 66.38 88 GLU A O 1
ATOM 749 N N . PRO A 1 89 ? 7.646 -14.507 -18.623 1.00 65.00 89 PRO A N 1
ATOM 750 C CA . PRO A 1 89 ? 7.982 -15.515 -19.624 1.00 65.00 89 PRO A CA 1
ATOM 751 C C . PRO A 1 89 ? 7.243 -15.251 -20.949 1.00 65.00 89 PRO A C 1
ATOM 753 O O . PRO A 1 89 ? 6.052 -14.935 -20.920 1.00 65.00 89 PRO A O 1
ATOM 756 N N . ASP A 1 90 ? 7.955 -15.425 -22.072 1.00 63.81 90 ASP A N 1
ATOM 757 C CA . ASP A 1 90 ? 7.431 -15.365 -23.455 1.00 63.81 90 ASP A CA 1
ATOM 758 C C . ASP A 1 90 ? 6.230 -16.303 -23.708 1.00 63.81 90 ASP A C 1
ATOM 760 O O . ASP A 1 90 ? 6.268 -17.479 -23.258 1.00 63.81 90 ASP A O 1
#